Protein AF-G4ZDR7-F1 (afdb_monomer_lite)

Sequence (132 aa):
MYTGIALYSSCLLFWWLFMRGDANRLQVSRWSSVVLPSTNTELYAESATTGSSPADALLETFARGIGASTPELLELHRRHHIPDYKCVGWRQTRDCSPDGPRESAKDMNCGGIVNAGASGFCLLRDETRNVR

Foldseek 3Di:
DVVVVVVVVVVVVVVCVVVVVCVVPPPPVPPPPPPDDDDDPPPPPPPPPDDDDVVVVVLVCVLVPDDPPDPVVVVVCVVVVPFDKDWPWKWWADPQEQPHHTDVVPIGGRSDDDDPPTHHDIDIDGPVVPDD

pLDDT: mean 70.68, std 18.64, range [39.88, 95.25]

Secondary structure (DSSP, 8-state):
-HHHHHHHHHHHHHHHHHHHHHTT----------------TTTTSS---S---HHHHHHHHHHTTS---SHHHHHHHHHTT---EEEEEEEEESTT-TTSPB-GGG-B-TT--PPTT-EEEEEEEESGGG--

Radius of gyration: 24.72 Å; chains: 1; bounding box: 47×56×75 Å

Organism: Phytophthora sojae (strain P6497) (NCBI:txid1094619)

Structure (mmCIF, N/CA/C/O backbone):
data_AF-G4ZDR7-F1
#
_entry.id   AF-G4ZDR7-F1
#
loop_
_atom_site.group_PDB
_atom_site.id
_atom_site.type_symbol
_atom_site.label_atom_id
_atom_site.label_alt_id
_atom_site.label_comp_id
_atom_site.label_asym_id
_atom_site.label_entity_id
_atom_site.label_seq_id
_atom_site.pdbx_PDB_ins_code
_atom_site.Cartn_x
_atom_site.Cartn_y
_atom_site.Cartn_z
_atom_site.occupancy
_atom_site.B_iso_or_equiv
_atom_site.auth_seq_id
_atom_site.auth_comp_id
_atom_site.auth_asym_id
_atom_site.auth_atom_id
_atom_site.pdbx_PDB_model_num
ATOM 1 N N . MET A 1 1 ? 22.392 30.623 -43.951 1.00 71.19 1 MET A N 1
ATOM 2 C CA . MET A 1 1 ? 22.861 29.837 -42.783 1.00 71.19 1 MET A CA 1
ATOM 3 C C . MET A 1 1 ? 22.233 30.319 -41.477 1.00 71.19 1 MET A C 1
ATOM 5 O O . MET A 1 1 ? 21.605 29.511 -40.811 1.00 71.19 1 MET A O 1
ATOM 9 N N . TYR A 1 2 ? 22.291 31.614 -41.141 1.00 81.31 2 TYR A N 1
ATOM 10 C CA . TYR A 1 2 ? 21.710 32.144 -39.890 1.00 81.31 2 TYR A CA 1
ATOM 11 C C . TYR A 1 2 ? 20.186 31.996 -39.751 1.00 81.31 2 TYR A C 1
ATOM 13 O O . TYR A 1 2 ? 19.692 31.770 -38.652 1.00 81.31 2 TYR A O 1
ATOM 21 N N . THR A 1 3 ? 19.443 32.047 -40.858 1.00 84.62 3 THR A N 1
ATOM 22 C CA . THR A 1 3 ? 17.983 31.853 -40.867 1.00 84.62 3 THR A CA 1
ATOM 23 C C . THR A 1 3 ? 17.571 30.442 -40.444 1.00 84.62 3 THR A C 1
ATOM 25 O O . THR A 1 3 ? 16.623 30.286 -39.683 1.00 84.62 3 THR A O 1
ATOM 28 N N . GLY A 1 4 ? 18.317 29.417 -40.868 1.00 89.56 4 GLY A N 1
ATOM 29 C CA . GLY A 1 4 ? 18.072 28.032 -40.453 1.00 89.56 4 GLY A CA 1
ATOM 30 C C . GLY A 1 4 ? 18.352 27.813 -38.967 1.00 89.56 4 GLY A C 1
ATOM 31 O O . GLY A 1 4 ? 17.577 27.154 -38.285 1.00 89.56 4 GLY A O 1
ATOM 32 N N . ILE A 1 5 ? 19.413 28.437 -38.447 1.00 90.31 5 ILE A N 1
ATOM 33 C CA . ILE A 1 5 ? 19.767 28.368 -37.023 1.00 90.31 5 ILE A CA 1
ATOM 34 C C . ILE A 1 5 ? 18.698 29.063 -36.169 1.00 90.31 5 ILE A C 1
ATOM 36 O O . ILE A 1 5 ? 18.290 28.525 -35.145 1.00 90.31 5 ILE A O 1
ATOM 40 N N . ALA A 1 6 ? 18.197 30.225 -36.601 1.00 90.75 6 ALA A N 1
ATOM 41 C CA . ALA A 1 6 ? 17.156 30.956 -35.881 1.00 90.75 6 ALA A CA 1
ATOM 42 C C . ALA A 1 6 ? 15.835 30.171 -35.798 1.00 90.75 6 ALA A C 1
ATOM 44 O O . ALA A 1 6 ? 15.235 30.103 -34.727 1.00 90.75 6 ALA A O 1
ATOM 45 N N . LEU A 1 7 ? 15.416 29.537 -36.900 1.00 91.88 7 LEU A N 1
ATOM 46 C CA . LEU A 1 7 ? 14.212 28.697 -36.940 1.00 91.88 7 LEU A CA 1
ATOM 47 C C . LEU A 1 7 ? 14.361 27.414 -36.115 1.00 91.88 7 LEU A C 1
ATOM 49 O O . LEU A 1 7 ? 13.413 26.971 -35.469 1.00 91.88 7 LEU A O 1
ATOM 53 N N . TYR A 1 8 ? 15.554 26.822 -36.111 1.00 91.19 8 TYR A N 1
ATOM 54 C CA . TYR A 1 8 ? 15.829 25.635 -35.312 1.00 91.19 8 TYR A CA 1
ATOM 55 C C . TYR A 1 8 ? 15.807 25.953 -33.811 1.00 91.19 8 TYR A C 1
ATOM 57 O O . TYR A 1 8 ? 15.130 25.276 -33.039 1.00 91.19 8 TYR A O 1
ATOM 65 N N . SER A 1 9 ? 16.467 27.040 -33.402 1.00 91.94 9 SER A N 1
ATOM 66 C CA . SER A 1 9 ? 16.474 27.495 -32.009 1.00 91.94 9 SER A CA 1
ATOM 67 C C . SER A 1 9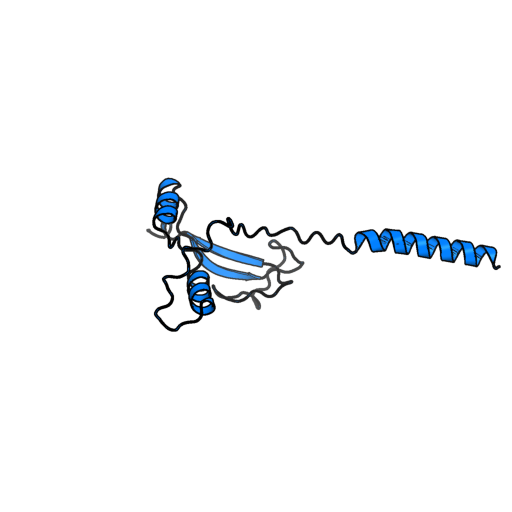 ? 15.083 27.904 -31.517 1.00 91.94 9 SER A C 1
ATOM 69 O O . SER A 1 9 ? 14.737 27.604 -30.375 1.00 91.94 9 SER A O 1
ATOM 71 N N . SER A 1 10 ? 14.254 28.540 -32.355 1.00 92.50 10 SER A N 1
ATOM 72 C CA . SER A 1 10 ? 12.876 28.882 -31.975 1.00 92.50 10 SER A CA 1
ATOM 73 C C . SER A 1 10 ? 11.992 27.642 -31.816 1.00 92.50 10 SER A C 1
ATOM 75 O O . SER A 1 10 ? 11.234 27.567 -30.849 1.00 92.50 10 SER A O 1
ATOM 77 N N . CYS A 1 11 ? 12.139 26.633 -32.683 1.00 93.31 11 CYS A N 1
ATOM 78 C CA . CYS A 1 11 ? 11.449 25.349 -32.532 1.00 93.31 11 CYS A CA 1
ATOM 79 C C . CYS A 1 11 ? 11.857 24.625 -31.244 1.00 93.31 11 CYS A C 1
ATOM 81 O O . CYS A 1 11 ? 10.990 24.117 -30.536 1.00 93.31 11 CYS A O 1
ATOM 83 N N . LEU A 1 12 ? 13.151 24.610 -30.905 1.00 90.50 12 LEU A N 1
ATOM 84 C CA . LEU A 1 12 ? 13.634 23.996 -29.665 1.00 90.50 12 LEU A CA 1
ATOM 85 C C . LEU A 1 12 ? 13.117 24.719 -28.421 1.00 90.50 12 LEU A C 1
ATOM 87 O O . LEU A 1 12 ? 12.714 24.059 -27.468 1.00 90.50 12 LEU A O 1
ATOM 91 N N . LEU A 1 13 ? 13.089 26.055 -28.424 1.00 89.19 13 LEU A N 1
ATOM 92 C CA . LEU A 1 13 ? 12.539 26.832 -27.310 1.00 89.19 13 LEU A CA 1
ATOM 93 C C . LEU A 1 13 ? 11.036 26.602 -27.148 1.00 89.19 13 LEU A C 1
ATOM 95 O O . LEU A 1 13 ? 10.565 26.438 -26.025 1.00 89.19 13 LEU A O 1
ATOM 99 N N . PHE A 1 14 ? 10.287 26.541 -28.250 1.00 88.75 14 PHE A N 1
ATOM 100 C CA . PHE A 1 14 ? 8.855 26.260 -28.209 1.00 88.75 14 PHE A CA 1
ATOM 101 C C . PHE A 1 14 ? 8.569 24.835 -27.719 1.00 88.75 14 PHE A C 1
ATOM 103 O O . PHE A 1 14 ? 7.753 24.648 -26.820 1.00 88.75 14 PHE A O 1
ATOM 110 N N . TRP A 1 15 ? 9.294 23.839 -28.238 1.00 86.62 15 TRP A N 1
ATOM 111 C CA . TRP A 1 15 ? 9.197 22.452 -27.782 1.00 86.62 15 TRP A CA 1
ATOM 112 C C . TRP A 1 15 ? 9.588 22.310 -26.308 1.00 86.62 15 TRP A C 1
ATOM 114 O O . TRP A 1 15 ? 8.889 21.646 -25.552 1.00 86.62 15 TRP A O 1
ATOM 124 N N . TRP A 1 16 ? 10.647 22.991 -25.865 1.00 84.00 16 TRP A N 1
ATOM 125 C CA . TRP A 1 16 ? 11.066 23.005 -24.464 1.00 84.00 16 TRP A CA 1
ATOM 126 C C . TRP A 1 16 ? 10.015 23.637 -23.551 1.00 84.00 16 TRP A C 1
ATOM 128 O O . TRP A 1 16 ? 9.709 23.072 -22.508 1.00 84.00 16 TRP A O 1
ATOM 138 N N . LEU A 1 17 ? 9.438 24.784 -23.923 1.00 83.75 17 LEU A N 1
ATOM 139 C CA . LEU A 1 17 ? 8.390 25.437 -23.131 1.00 83.75 17 LEU A CA 1
ATOM 140 C C . LEU A 1 17 ? 7.112 24.594 -23.066 1.00 83.75 17 LEU A C 1
ATOM 142 O O . LEU A 1 17 ? 6.501 24.507 -22.003 1.00 83.75 17 LEU A O 1
ATOM 146 N N . PHE A 1 18 ? 6.744 23.937 -24.166 1.00 75.38 18 PHE A N 1
ATOM 147 C CA . PHE A 1 18 ? 5.577 23.063 -24.227 1.00 75.38 18 PHE A CA 1
ATOM 148 C C . PHE A 1 18 ? 5.786 21.773 -23.415 1.00 75.38 18 PHE A C 1
ATOM 150 O O . PHE A 1 18 ? 4.992 21.466 -22.532 1.00 75.38 18 PHE A O 1
ATOM 157 N N . MET A 1 19 ? 6.910 21.076 -23.606 1.00 67.81 19 MET A N 1
ATOM 158 C CA . MET A 1 19 ? 7.226 19.832 -22.886 1.00 67.81 19 MET A CA 1
ATOM 159 C C . MET A 1 19 ? 7.532 20.062 -21.398 1.00 67.81 19 MET A C 1
ATOM 161 O O . MET A 1 19 ? 7.237 19.212 -20.560 1.00 67.81 19 MET A O 1
ATOM 165 N N . ARG A 1 20 ? 8.090 21.221 -21.024 1.00 59.59 20 ARG A N 1
ATOM 166 C CA . ARG A 1 20 ? 8.320 21.588 -19.614 1.00 59.59 20 ARG A CA 1
ATOM 167 C C . ARG A 1 20 ? 7.024 21.959 -18.884 1.00 59.59 20 ARG A C 1
ATOM 169 O O . ARG A 1 20 ? 7.003 21.892 -17.657 1.00 59.59 20 ARG A O 1
ATOM 176 N N . GLY A 1 21 ? 5.952 22.282 -19.614 1.00 56.41 21 GLY A N 1
ATOM 177 C CA . GLY A 1 21 ? 4.601 22.420 -19.062 1.00 56.41 21 GLY A CA 1
ATOM 178 C C . GLY A 1 21 ? 4.024 21.099 -18.538 1.00 56.41 21 GLY A C 1
ATOM 179 O O . GLY A 1 21 ? 3.294 21.107 -17.548 1.00 56.41 21 GLY A O 1
ATOM 180 N N . ASP A 1 22 ? 4.421 19.964 -19.124 1.00 55.47 22 ASP A N 1
ATOM 181 C CA . ASP A 1 22 ? 3.922 18.633 -18.750 1.00 55.47 22 ASP A CA 1
ATOM 182 C C . ASP A 1 22 ? 4.767 17.920 -17.679 1.00 55.47 22 ASP A C 1
ATOM 184 O O . ASP A 1 22 ? 4.271 17.020 -17.000 1.00 55.47 22 ASP A O 1
ATOM 188 N N . ALA A 1 23 ? 6.012 18.345 -17.435 1.00 53.22 23 ALA A N 1
ATOM 189 C CA . ALA A 1 23 ? 6.879 17.726 -16.421 1.00 53.22 23 ALA A CA 1
ATOM 190 C C . ALA A 1 23 ? 6.381 17.922 -14.971 1.00 53.22 23 ALA A C 1
ATOM 192 O O . ALA A 1 23 ? 6.682 17.111 -14.098 1.00 53.22 23 ALA A O 1
ATOM 193 N N . ASN A 1 24 ? 5.572 18.957 -14.715 1.00 54.19 24 ASN A N 1
ATOM 194 C CA . ASN A 1 24 ? 4.908 19.171 -13.421 1.00 54.19 24 ASN A CA 1
ATOM 195 C C . ASN A 1 24 ? 3.513 18.528 -13.346 1.00 54.19 24 ASN A C 1
ATOM 197 O O . ASN A 1 24 ? 2.830 18.654 -12.330 1.00 54.19 24 ASN A O 1
ATOM 201 N N . ARG A 1 25 ? 3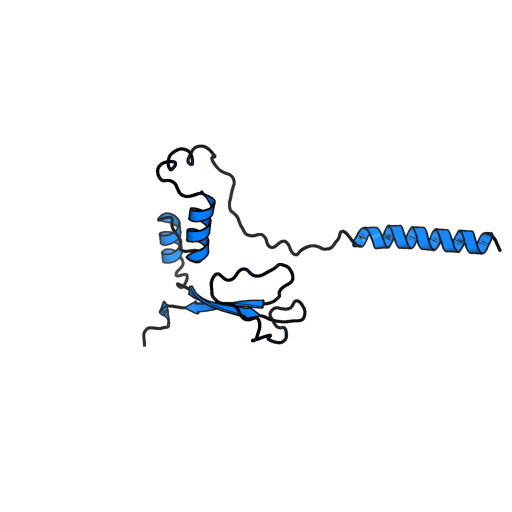.085 17.816 -14.398 1.00 49.44 25 ARG A N 1
ATOM 202 C CA . ARG A 1 25 ? 1.827 17.062 -14.444 1.00 49.44 25 ARG A CA 1
ATOM 203 C C . ARG A 1 25 ? 2.049 15.568 -14.212 1.00 49.44 25 ARG A C 1
ATOM 205 O O . ARG A 1 25 ? 1.267 14.740 -14.671 1.00 49.44 25 ARG A O 1
ATOM 212 N N . LEU A 1 26 ? 3.047 15.215 -13.402 1.00 48.28 26 LEU A N 1
ATOM 213 C CA . LEU A 1 26 ? 2.888 14.047 -12.546 1.00 48.28 26 LEU A CA 1
ATOM 214 C C . LEU A 1 26 ? 1.764 14.391 -11.568 1.00 48.28 26 LEU A C 1
ATOM 216 O O . LEU A 1 26 ? 1.989 14.896 -10.470 1.00 48.28 26 LEU A O 1
ATOM 220 N N . GLN A 1 27 ? 0.525 14.136 -11.990 1.00 50.00 27 GLN A N 1
ATOM 221 C CA . GLN A 1 27 ? -0.511 13.799 -11.038 1.00 50.00 27 GLN A CA 1
ATOM 222 C C . GLN A 1 27 ? -0.001 12.553 -10.329 1.00 50.00 27 GLN A C 1
ATOM 224 O O . GLN A 1 27 ? -0.231 11.431 -10.772 1.00 50.00 27 GLN A O 1
ATOM 229 N N . VAL A 1 28 ? 0.733 12.760 -9.233 1.00 45.81 28 VAL A N 1
ATOM 230 C CA . VAL A 1 28 ? 0.707 11.824 -8.122 1.00 45.81 28 VAL A CA 1
ATOM 231 C C . VAL A 1 28 ? -0.777 11.617 -7.912 1.00 45.81 28 VAL A C 1
ATOM 233 O O . VAL A 1 28 ? -1.470 12.549 -7.496 1.00 45.81 28 VAL A O 1
ATOM 236 N N . SER A 1 29 ? -1.279 10.464 -8.359 1.00 45.91 29 SER A N 1
ATOM 237 C CA . SER A 1 29 ? -2.627 10.011 -8.070 1.00 45.91 29 SER A CA 1
ATOM 238 C C . SER A 1 29 ? -2.805 10.315 -6.601 1.00 45.91 29 SER A C 1
ATOM 240 O O . SER A 1 29 ? -2.053 9.794 -5.776 1.00 45.91 29 SER A O 1
ATOM 242 N N . ARG A 1 30 ? -3.656 11.300 -6.315 1.00 41.91 30 ARG A N 1
ATOM 243 C CA . ARG A 1 30 ? -3.893 11.807 -4.979 1.00 41.91 30 ARG A CA 1
ATOM 244 C C . ARG A 1 30 ? -4.414 10.613 -4.204 1.00 41.91 30 ARG A C 1
ATOM 246 O O . ARG A 1 30 ? -5.605 10.331 -4.239 1.00 41.91 30 ARG A O 1
ATOM 253 N N . TRP A 1 31 ? -3.514 9.887 -3.552 1.00 43.41 31 TRP A N 1
ATOM 254 C CA . TRP A 1 31 ? -3.851 9.011 -2.455 1.00 43.41 31 TRP A CA 1
ATOM 255 C C . TRP A 1 31 ? -4.336 9.978 -1.388 1.00 43.41 31 TRP A C 1
ATOM 257 O O . TRP A 1 31 ? -3.570 10.482 -0.574 1.00 43.41 31 TRP A O 1
ATOM 267 N N . SER A 1 32 ? -5.606 10.365 -1.485 1.00 42.09 32 SER A N 1
ATOM 268 C CA . SER A 1 32 ? -6.320 10.948 -0.375 1.00 42.09 32 SER A CA 1
ATOM 269 C C . SER A 1 32 ? -6.398 9.835 0.653 1.00 42.09 32 SER A C 1
ATOM 271 O O . SER A 1 32 ? -7.350 9.060 0.676 1.00 42.09 32 SER A O 1
ATOM 273 N N . SER A 1 33 ? -5.365 9.735 1.488 1.00 44.88 33 SER A N 1
ATOM 274 C CA . SER A 1 33 ? -5.589 9.360 2.868 1.00 44.88 33 SER A CA 1
ATOM 275 C C . SER A 1 33 ? -6.655 10.335 3.354 1.00 44.88 33 SER A C 1
ATOM 277 O O . SER A 1 33 ? -6.426 11.537 3.482 1.00 44.88 33 SER A O 1
ATOM 279 N N . VAL A 1 34 ? -7.883 9.839 3.476 1.00 42.81 34 VAL A N 1
ATOM 280 C CA . VAL A 1 34 ? -8.961 10.547 4.152 1.00 42.81 34 VAL A CA 1
ATOM 281 C C . VAL A 1 34 ? -8.521 10.649 5.609 1.00 42.81 34 VAL A C 1
ATOM 283 O O . VAL A 1 34 ? -8.820 9.796 6.434 1.00 42.81 34 VAL A O 1
ATOM 286 N N . VAL A 1 35 ? -7.723 11.669 5.908 1.00 51.41 35 VAL A N 1
ATOM 287 C CA . VAL A 1 35 ? -7.616 12.217 7.251 1.00 51.41 35 VAL A CA 1
ATOM 288 C C . VAL A 1 35 ? -8.777 13.203 7.341 1.00 51.41 35 VAL A C 1
ATOM 290 O O . VAL A 1 35 ? -8.734 14.301 6.788 1.00 51.41 35 VAL A O 1
ATOM 293 N N . LEU A 1 36 ? -9.879 12.721 7.909 1.00 46.31 36 LEU A N 1
ATOM 294 C CA . LEU A 1 36 ? -11.074 13.499 8.249 1.00 46.31 36 LEU A CA 1
ATOM 295 C C . LEU A 1 36 ? -10.757 14.500 9.389 1.00 46.31 36 LEU A C 1
ATOM 297 O O . LEU A 1 36 ? -9.674 14.450 9.970 1.00 46.31 36 LEU A O 1
ATOM 301 N N . PRO A 1 37 ? -11.638 15.483 9.634 1.00 41.41 37 PRO A N 1
ATOM 302 C CA . PRO A 1 37 ? -11.400 16.891 9.373 1.00 41.41 37 PRO A CA 1
ATOM 303 C C . PRO A 1 37 ? -10.827 17.652 10.573 1.00 41.41 37 PRO A C 1
ATOM 305 O O . PRO A 1 37 ? -10.988 17.290 11.733 1.00 41.41 37 PRO A O 1
ATOM 308 N N . SER A 1 38 ? -10.227 18.793 10.246 1.00 49.84 38 SER A N 1
ATOM 309 C CA . SER A 1 38 ? -9.982 19.926 11.135 1.00 49.84 38 SER A CA 1
ATOM 310 C C . SER A 1 38 ? -11.260 20.333 11.887 1.00 49.84 38 SER A C 1
ATOM 312 O O . SER A 1 38 ? -12.013 21.172 11.395 1.00 49.84 38 SER A O 1
ATOM 314 N N . THR A 1 39 ? -11.485 19.808 13.088 1.00 47.28 39 THR A N 1
ATOM 315 C CA . THR A 1 39 ? -12.373 20.443 14.070 1.00 47.28 39 THR A CA 1
ATOM 316 C C . THR A 1 39 ? -11.839 20.241 15.484 1.00 47.28 39 THR A C 1
ATOM 318 O O . THR A 1 39 ? -11.873 19.140 16.023 1.00 47.28 39 THR A O 1
ATOM 321 N N . ASN A 1 40 ? -11.429 21.373 16.063 1.00 43.53 40 ASN A N 1
ATOM 322 C CA . ASN A 1 40 ? -11.342 21.695 17.488 1.00 43.53 40 ASN A CA 1
ATOM 323 C C . ASN A 1 40 ? -10.055 21.270 18.212 1.00 43.53 40 ASN A C 1
ATOM 325 O O . ASN A 1 40 ? -9.994 20.307 18.969 1.00 43.53 40 ASN A O 1
ATOM 329 N N . THR A 1 41 ? -9.047 22.126 18.039 1.00 45.75 41 THR A N 1
ATOM 330 C CA . THR A 1 41 ? -7.740 22.196 18.715 1.00 45.75 41 THR A CA 1
ATOM 331 C C . THR A 1 41 ? -7.804 22.305 20.250 1.00 45.75 41 THR A C 1
ATOM 333 O O . THR A 1 41 ? -6.764 22.361 20.895 1.00 45.75 41 THR A O 1
ATOM 336 N N . GLU A 1 42 ? -8.988 22.333 20.859 1.00 45.03 42 GLU A N 1
ATOM 337 C CA . GLU A 1 42 ? -9.151 22.579 22.299 1.00 45.03 42 GLU A CA 1
ATOM 338 C C . GLU A 1 42 ? -9.318 21.297 23.129 1.00 45.03 42 GLU A C 1
ATOM 340 O O . GLU A 1 42 ? -9.166 21.345 24.344 1.00 45.03 42 GLU A O 1
ATOM 345 N N . LEU A 1 43 ? -9.539 20.130 22.504 1.00 42.16 43 LEU A N 1
ATOM 346 C CA . LEU A 1 43 ? -9.730 18.866 23.238 1.00 42.16 43 LEU A CA 1
ATOM 347 C C . LEU A 1 43 ? -8.445 18.040 23.460 1.00 42.16 43 LEU A C 1
ATOM 349 O O . LEU A 1 43 ? -8.496 16.986 24.087 1.00 42.16 43 LEU A O 1
ATOM 353 N N . TYR A 1 44 ? -7.291 18.497 22.962 1.00 41.97 44 TYR A N 1
ATOM 354 C CA . TYR A 1 44 ? -6.012 17.767 23.040 1.00 41.97 44 TYR A CA 1
ATOM 355 C C . TYR A 1 44 ? -5.098 18.209 24.194 1.00 41.97 44 TYR A C 1
ATOM 357 O O . TYR A 1 44 ? -3.976 17.720 24.308 1.00 41.97 44 TYR A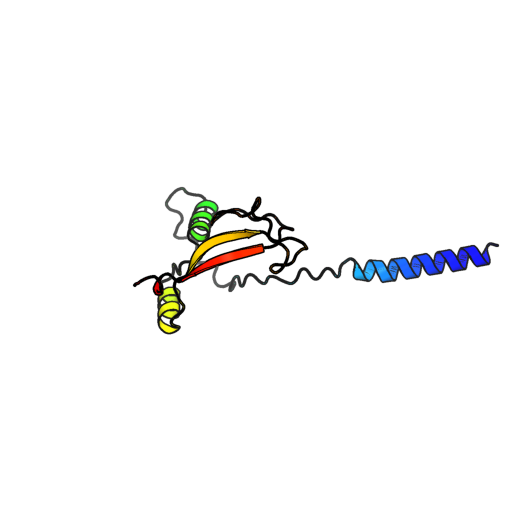 O 1
ATOM 365 N N . ALA A 1 45 ? -5.549 19.124 25.055 1.00 39.88 45 ALA A N 1
ATOM 366 C CA . ALA A 1 45 ? -4.723 19.637 26.148 1.00 39.88 45 ALA A CA 1
ATOM 367 C C . ALA A 1 45 ? -4.693 18.732 27.397 1.00 39.88 45 ALA A C 1
ATOM 369 O O . ALA A 1 45 ? -3.842 18.941 28.258 1.00 39.88 45 ALA A O 1
ATOM 370 N N . GLU A 1 46 ? -5.566 17.720 27.510 1.00 42.72 46 GLU A N 1
ATOM 371 C CA . GLU A 1 46 ? -5.766 17.013 28.789 1.00 42.72 46 GLU A CA 1
ATOM 372 C C . GLU A 1 46 ? -5.194 15.587 28.866 1.00 42.72 46 GLU A C 1
ATOM 374 O O . GLU A 1 46 ? -5.278 14.942 29.905 1.00 42.72 46 GLU A O 1
ATOM 379 N N . SER A 1 47 ? -4.519 15.098 27.822 1.00 45.19 47 SER A N 1
ATOM 380 C CA . SER A 1 47 ? -3.803 13.810 27.875 1.00 45.19 47 SER A CA 1
ATOM 381 C C . SER A 1 47 ? -2.281 13.975 27.946 1.00 45.19 47 SER A C 1
ATOM 383 O O . SER A 1 47 ? -1.535 13.158 27.408 1.00 45.19 47 SER A O 1
ATOM 385 N N . ALA A 1 48 ? -1.803 15.040 28.592 1.00 45.44 48 ALA A N 1
ATOM 386 C CA . ALA A 1 48 ? -0.383 15.289 28.840 1.00 45.44 48 ALA A CA 1
ATOM 387 C C . ALA A 1 48 ? 0.043 14.807 30.239 1.00 45.44 48 ALA A C 1
ATOM 389 O O . ALA A 1 48 ? 0.645 15.554 31.004 1.00 45.44 48 ALA A O 1
ATOM 390 N N . THR A 1 49 ? -0.253 13.556 30.592 1.00 44.59 49 THR A N 1
ATOM 391 C CA . THR A 1 49 ? 0.293 12.924 31.806 1.00 44.59 49 THR A CA 1
ATOM 392 C C . THR A 1 49 ? 0.572 11.442 31.589 1.00 44.59 49 THR A C 1
ATOM 394 O O . THR A 1 49 ? -0.086 10.571 32.143 1.00 44.59 49 THR A O 1
ATOM 397 N N . THR A 1 50 ? 1.583 11.144 30.774 1.00 42.34 50 THR A N 1
ATOM 398 C CA . THR A 1 50 ? 2.576 10.071 30.998 1.00 42.34 50 THR A CA 1
ATOM 399 C C . THR A 1 50 ? 3.584 10.096 29.846 1.00 42.34 50 THR A C 1
ATOM 401 O O . THR A 1 50 ? 3.210 10.172 28.680 1.00 42.34 50 THR A O 1
ATOM 404 N N . GLY A 1 51 ? 4.878 10.118 30.172 1.00 48.03 51 GLY A N 1
ATOM 405 C CA . GLY A 1 51 ? 5.971 10.357 29.226 1.00 48.03 51 GLY A CA 1
ATOM 406 C C . GLY A 1 51 ? 6.148 9.265 28.169 1.00 48.03 51 GLY A C 1
ATOM 407 O O . GLY A 1 51 ? 6.965 8.368 28.338 1.00 48.03 51 GLY A O 1
ATOM 408 N N . SER A 1 52 ? 5.441 9.401 27.053 1.00 50.88 52 SER A N 1
ATOM 409 C CA . SER A 1 52 ? 5.788 8.804 25.762 1.00 50.88 52 SER A CA 1
ATOM 410 C C . SER A 1 52 ? 5.452 9.821 24.674 1.00 50.88 52 SER A C 1
ATOM 412 O O . SER A 1 52 ? 4.508 10.601 24.816 1.00 50.88 52 SER A O 1
ATOM 414 N N . SER A 1 53 ? 6.285 9.910 23.641 1.00 62.38 53 SER A N 1
ATOM 415 C CA . SER A 1 53 ? 6.122 10.913 22.592 1.00 62.38 53 SER A CA 1
ATOM 416 C C . SER A 1 53 ? 4.767 10.710 21.896 1.00 62.38 53 SER A C 1
ATOM 418 O O . SER A 1 53 ? 4.363 9.565 21.698 1.00 62.38 53 SER A O 1
ATOM 420 N N . PRO A 1 54 ? 4.062 11.763 21.442 1.00 57.34 54 PRO A N 1
ATOM 421 C CA . PRO A 1 54 ? 2.870 11.599 20.602 1.00 57.34 54 PRO A CA 1
ATOM 422 C C . PRO A 1 54 ? 3.141 10.733 19.355 1.00 57.34 54 PRO A C 1
ATOM 424 O O . PRO A 1 54 ? 2.232 10.088 18.837 1.00 57.34 54 PRO A O 1
ATOM 427 N N . ALA A 1 55 ? 4.399 10.656 18.910 1.00 55.22 55 ALA A N 1
ATOM 428 C CA . ALA A 1 55 ? 4.837 9.737 17.866 1.00 55.22 55 ALA A CA 1
ATOM 429 C C . ALA A 1 55 ? 4.731 8.255 18.270 1.00 55.22 55 ALA A C 1
ATOM 431 O O . ALA A 1 55 ? 4.381 7.440 17.423 1.00 55.22 55 ALA A O 1
ATOM 432 N N . ASP A 1 56 ? 4.970 7.909 19.537 1.00 55.16 56 ASP A N 1
ATOM 433 C CA . ASP A 1 56 ? 4.897 6.535 20.052 1.00 55.16 56 ASP A CA 1
ATOM 434 C C . ASP A 1 56 ? 3.441 6.070 20.158 1.00 55.16 56 ASP A C 1
ATOM 436 O O . ASP A 1 56 ? 3.114 4.947 19.784 1.00 55.16 56 ASP A O 1
ATOM 440 N N . ALA A 1 57 ? 2.542 6.967 20.576 1.00 58.91 57 ALA A N 1
ATOM 441 C CA . ALA A 1 57 ? 1.104 6.706 20.606 1.00 58.91 57 ALA A CA 1
ATOM 442 C C . ALA A 1 57 ? 0.529 6.524 19.192 1.00 58.91 57 ALA A C 1
ATOM 444 O O . ALA A 1 57 ? -0.262 5.611 18.940 1.00 58.91 57 ALA A O 1
ATOM 445 N N . LEU A 1 58 ? 0.958 7.357 18.240 1.00 58.00 58 LEU A N 1
ATOM 446 C CA . LEU A 1 58 ? 0.598 7.187 16.834 1.00 58.00 58 LEU A CA 1
ATOM 447 C C . LEU A 1 58 ? 1.187 5.891 16.267 1.00 58.00 58 LEU A C 1
ATOM 449 O O . LEU A 1 58 ? 0.464 5.154 15.604 1.00 58.00 58 LEU A O 1
ATOM 453 N N . LEU A 1 59 ? 2.447 5.566 16.566 1.00 54.41 59 LEU A N 1
ATOM 454 C CA . LEU A 1 59 ? 3.094 4.316 16.156 1.00 54.41 59 LEU A CA 1
ATOM 455 C C . LEU A 1 59 ? 2.384 3.084 16.714 1.00 54.41 59 LEU A C 1
ATOM 457 O O . LEU A 1 59 ? 2.162 2.150 15.957 1.00 54.41 59 LEU A O 1
ATOM 461 N N . GLU A 1 60 ? 1.964 3.084 17.979 1.00 54.59 60 GLU A N 1
ATOM 462 C CA . GLU A 1 60 ? 1.124 2.027 18.559 1.00 54.59 60 GLU A CA 1
ATOM 463 C C . GLU A 1 60 ? -0.221 1.908 17.825 1.00 54.59 60 GLU A C 1
ATOM 465 O O . GLU A 1 60 ? -0.679 0.806 17.516 1.00 54.59 60 GLU A O 1
ATOM 470 N N . THR A 1 61 ? -0.840 3.044 17.497 1.00 56.16 61 THR A N 1
ATOM 471 C CA . THR A 1 61 ? -2.130 3.099 16.790 1.00 56.16 61 THR A CA 1
ATOM 472 C C . THR A 1 61 ? -2.010 2.576 15.353 1.00 56.16 61 THR A C 1
ATOM 474 O O . THR A 1 61 ? -2.872 1.831 14.883 1.00 56.16 61 THR A O 1
ATOM 477 N N . PHE A 1 62 ? -0.913 2.902 14.665 1.00 56.69 62 PHE A N 1
ATOM 478 C CA . PHE A 1 62 ? -0.591 2.386 13.334 1.00 56.69 62 PHE A CA 1
ATOM 479 C C . PHE A 1 62 ? -0.155 0.914 13.373 1.00 56.69 62 PHE A C 1
ATOM 481 O O . PHE A 1 62 ? -0.591 0.133 12.529 1.00 56.69 62 PHE A O 1
ATOM 488 N N . ALA A 1 63 ? 0.639 0.506 14.366 1.00 49.59 63 ALA A N 1
ATOM 489 C CA . ALA A 1 63 ? 1.095 -0.872 14.553 1.00 49.59 63 ALA A CA 1
ATOM 490 C C . ALA A 1 63 ? -0.061 -1.830 14.872 1.00 49.59 63 ALA A C 1
ATOM 492 O O . ALA A 1 63 ? -0.003 -3.007 14.518 1.00 49.59 63 ALA A O 1
ATOM 493 N N . ARG A 1 64 ? -1.142 -1.324 15.479 1.00 56.12 64 ARG A N 1
ATOM 494 C CA . ARG A 1 64 ? -2.384 -2.077 15.701 1.00 56.12 64 ARG A CA 1
ATOM 495 C C . ARG A 1 64 ? -3.344 -2.084 14.510 1.00 56.12 64 ARG A C 1
ATOM 497 O O . ARG A 1 64 ? -4.389 -2.713 14.613 1.00 56.12 64 ARG A O 1
ATOM 504 N N . GLY A 1 65 ? -2.988 -1.453 13.387 1.00 53.28 65 GLY A N 1
ATOM 505 C CA . GLY A 1 65 ? -3.700 -1.599 12.118 1.00 53.28 65 GLY A CA 1
ATOM 506 C C . GLY A 1 65 ? -5.177 -1.212 12.198 1.00 53.28 65 GLY A C 1
ATOM 507 O O . GLY A 1 65 ? -6.032 -2.073 12.073 1.00 53.28 65 GLY A O 1
ATOM 508 N N . ILE A 1 66 ? -5.464 0.078 12.402 1.00 57.66 66 ILE A N 1
ATOM 509 C CA . ILE A 1 66 ? -6.807 0.690 12.299 1.00 57.66 66 ILE A CA 1
ATOM 510 C C . ILE A 1 66 ? -7.906 -0.146 12.986 1.00 57.66 66 ILE A C 1
ATOM 512 O O . ILE A 1 66 ? -8.917 -0.515 12.392 1.00 57.66 66 ILE A O 1
ATOM 516 N N . GLY A 1 67 ? -7.717 -0.429 14.273 1.00 52.78 67 GLY A N 1
ATOM 517 C CA . GLY A 1 67 ? -8.834 -0.750 15.154 1.00 52.78 67 GLY A CA 1
ATOM 518 C C . GLY A 1 67 ? -9.559 0.542 15.517 1.00 52.78 67 GLY A C 1
ATOM 519 O O . GLY A 1 67 ? -8.925 1.512 15.930 1.00 52.78 67 GLY A O 1
ATOM 520 N N . ALA A 1 68 ? -10.877 0.561 15.351 1.00 51.75 68 ALA A N 1
ATOM 521 C CA . ALA A 1 68 ? -11.764 1.609 15.838 1.00 51.75 68 ALA A CA 1
ATOM 522 C C . ALA A 1 68 ? -11.534 1.850 17.344 1.00 51.75 68 ALA A C 1
ATOM 524 O O . ALA A 1 68 ? -12.081 1.128 18.172 1.00 51.75 68 ALA A O 1
ATOM 525 N N . SER A 1 69 ? -10.693 2.815 17.722 1.00 58.03 69 SER A N 1
ATOM 526 C CA . SER A 1 69 ? -10.396 3.065 19.141 1.00 58.03 69 SER A CA 1
ATOM 527 C C . SER A 1 69 ? -11.472 3.902 19.826 1.00 58.03 69 SER A C 1
ATOM 529 O O . SER A 1 69 ? -11.551 3.911 21.053 1.00 58.03 69 SER A O 1
ATOM 531 N N . THR A 1 70 ? -12.320 4.587 19.053 1.00 63.91 70 THR A N 1
ATOM 532 C CA . THR A 1 70 ? -13.450 5.334 19.597 1.00 63.91 70 THR A CA 1
ATOM 533 C C . THR A 1 70 ? -14.704 4.454 19.654 1.00 63.91 70 THR A C 1
ATOM 535 O O . THR A 1 70 ? -14.984 3.705 18.711 1.00 63.91 70 THR A O 1
ATOM 538 N N . PRO A 1 71 ? -15.495 4.547 20.738 1.00 68.88 71 PRO A N 1
ATOM 539 C CA . PRO A 1 71 ? -16.722 3.764 20.893 1.00 68.88 71 PRO A CA 1
ATOM 540 C C . PRO A 1 71 ? -17.723 4.010 19.752 1.00 68.88 71 PRO A C 1
ATOM 542 O O . PRO A 1 71 ? -18.383 3.077 19.303 1.00 68.88 71 PRO A O 1
ATOM 545 N N . GLU A 1 72 ? -17.765 5.229 19.210 1.00 69.75 72 GLU A N 1
ATOM 546 C CA . GLU A 1 72 ? -18.616 5.595 18.072 1.00 69.75 72 GLU A CA 1
ATOM 547 C C . GLU A 1 72 ? -18.247 4.835 16.785 1.00 69.75 72 GLU A C 1
ATOM 549 O O . GLU A 1 72 ? -19.118 4.331 16.073 1.00 69.75 72 GLU A O 1
ATOM 554 N N . LEU A 1 73 ? -16.950 4.690 16.495 1.00 67.69 73 LEU A N 1
ATOM 555 C CA . LEU A 1 73 ? -16.495 4.013 15.280 1.00 67.69 73 LEU A CA 1
ATOM 556 C C . LEU A 1 73 ? -16.677 2.488 15.388 1.00 67.69 73 LEU A C 1
ATOM 558 O O . LEU A 1 73 ? -16.952 1.826 14.385 1.00 67.69 73 LEU A O 1
ATOM 562 N N . LEU A 1 74 ? -16.605 1.941 16.607 1.00 70.56 74 LEU A N 1
ATOM 563 C CA . LEU A 1 74 ? -16.899 0.533 16.887 1.00 70.56 74 LEU A CA 1
ATOM 564 C C . LEU A 1 74 ? -18.392 0.213 16.687 1.00 70.56 74 LEU A C 1
ATOM 566 O O . LEU A 1 74 ? -18.747 -0.826 16.126 1.00 70.56 74 LEU A O 1
ATOM 570 N N . GLU A 1 75 ? -19.284 1.114 17.106 1.00 76.50 75 GLU A N 1
ATOM 571 C CA . GLU A 1 75 ? -20.725 0.981 16.867 1.00 76.50 75 GLU A CA 1
ATOM 572 C C . GLU A 1 75 ? -21.078 1.075 15.382 1.00 76.50 75 GLU A C 1
ATOM 574 O O . GLU A 1 75 ? -21.910 0.303 14.895 1.00 76.50 75 GLU A O 1
ATOM 579 N N . LEU A 1 76 ? -20.424 1.976 14.645 1.00 75.38 76 LEU A N 1
ATOM 580 C CA . LEU A 1 76 ? -20.598 2.094 13.200 1.00 75.38 76 LEU A CA 1
ATOM 581 C C . LEU A 1 76 ? -20.141 0.818 12.479 1.00 75.38 76 LEU A C 1
ATOM 583 O O . LEU A 1 76 ? -20.869 0.293 11.636 1.00 75.38 76 LEU A O 1
ATOM 587 N N . HIS A 1 77 ? -18.979 0.279 12.851 1.00 72.81 77 HIS A N 1
ATOM 588 C CA . HIS A 1 77 ? -18.463 -0.980 12.315 1.00 72.81 77 HIS A CA 1
ATOM 589 C C . HIS A 1 77 ? -19.457 -2.135 12.525 1.00 72.81 77 HIS A C 1
ATOM 591 O O . HIS A 1 77 ? -19.799 -2.843 11.574 1.00 72.81 77 HIS A O 1
ATOM 597 N N . ARG A 1 78 ? -20.016 -2.251 13.740 1.00 73.44 78 ARG A N 1
ATOM 598 C CA . ARG A 1 78 ? -21.048 -3.245 14.071 1.00 73.44 78 ARG A CA 1
ATOM 599 C C . ARG A 1 78 ? -22.331 -3.040 13.262 1.00 73.44 78 ARG A C 1
ATOM 601 O O . ARG A 1 78 ? -22.891 -4.007 12.758 1.00 73.44 78 ARG A O 1
ATOM 608 N N . ARG A 1 79 ? -22.796 -1.796 13.106 1.00 79.62 79 ARG A N 1
ATOM 609 C CA . ARG A 1 79 ? -24.005 -1.472 12.325 1.00 79.62 79 ARG A CA 1
ATOM 610 C C . ARG A 1 79 ? -23.853 -1.870 10.856 1.00 79.62 79 ARG A C 1
ATOM 612 O O . ARG A 1 79 ? -24.783 -2.415 10.265 1.00 79.62 79 ARG A O 1
ATOM 619 N N . HIS A 1 80 ? -22.689 -1.600 10.271 1.00 80.62 80 HIS A N 1
ATOM 620 C CA . HIS A 1 80 ? -22.419 -1.853 8.857 1.00 80.62 80 HIS A CA 1
ATOM 621 C C . HIS A 1 80 ? -21.893 -3.261 8.559 1.00 80.62 80 HIS A C 1
ATOM 623 O O . HIS A 1 80 ? -21.637 -3.552 7.393 1.00 80.62 80 HIS A O 1
ATOM 629 N N . HIS A 1 81 ? -21.783 -4.134 9.570 1.00 76.44 81 HIS A N 1
ATOM 630 C CA . HIS A 1 81 ? -21.302 -5.513 9.420 1.00 76.44 81 HIS A CA 1
ATOM 631 C C . HIS A 1 81 ? -19.987 -5.589 8.632 1.00 76.44 81 HIS A C 1
ATOM 633 O O . HIS A 1 81 ? -19.794 -6.465 7.786 1.00 76.44 81 HIS A O 1
ATOM 639 N N . ILE A 1 82 ? -19.098 -4.623 8.867 1.00 74.00 82 ILE A N 1
ATOM 640 C CA . ILE A 1 82 ? -17.779 -4.625 8.244 1.00 74.00 82 ILE A CA 1
ATOM 641 C C . ILE A 1 82 ? -17.010 -5.799 8.869 1.00 74.00 82 ILE A C 1
ATOM 643 O O . ILE A 1 82 ? -17.049 -5.943 10.084 1.00 74.00 82 ILE A O 1
ATOM 647 N N . PRO A 1 83 ? -16.363 -6.676 8.088 1.00 72.56 83 PRO A N 1
ATOM 648 C CA . PRO A 1 83 ? -15.606 -7.778 8.667 1.00 72.56 83 PRO A CA 1
ATOM 649 C C . PRO A 1 83 ? -14.344 -7.290 9.378 1.00 72.56 83 PRO A C 1
ATOM 651 O O . PRO A 1 83 ? -13.682 -6.352 8.920 1.00 72.56 83 PRO A O 1
ATOM 654 N N . ASP A 1 84 ? -13.979 -7.982 10.454 1.00 77.12 84 ASP A N 1
ATOM 655 C CA . ASP A 1 84 ? -12.686 -7.808 11.104 1.00 77.12 84 ASP A CA 1
ATOM 656 C C . ASP A 1 84 ? -11.593 -8.429 10.229 1.00 77.12 84 ASP A C 1
ATOM 658 O O . ASP A 1 84 ? -11.491 -9.652 10.077 1.00 77.12 84 ASP A O 1
ATOM 662 N N . TYR A 1 85 ? -10.767 -7.571 9.634 1.00 81.44 85 TYR A N 1
ATOM 663 C CA . TYR A 1 85 ? -9.650 -7.987 8.799 1.00 81.44 85 TYR A CA 1
ATOM 664 C C . TYR A 1 85 ? -8.335 -7.926 9.571 1.00 81.44 85 TYR A C 1
ATOM 666 O O . TYR A 1 85 ? -7.930 -6.875 10.062 1.00 81.44 85 TYR A O 1
ATOM 674 N N . LYS A 1 86 ? -7.603 -9.037 9.596 1.00 82.69 86 LYS A N 1
ATOM 675 C CA . LYS A 1 86 ? -6.233 -9.108 10.093 1.00 82.69 86 LYS A CA 1
ATOM 676 C C . LYS A 1 86 ? -5.240 -9.085 8.945 1.00 82.69 86 LYS A C 1
ATOM 678 O O . LYS A 1 86 ? -5.399 -9.774 7.939 1.00 82.69 86 LYS A O 1
ATOM 683 N N . CYS A 1 87 ? -4.165 -8.329 9.115 1.00 86.69 87 CYS A N 1
ATOM 684 C CA . CYS A 1 87 ? -3.061 -8.357 8.170 1.00 86.69 87 CYS A CA 1
ATOM 685 C C . CYS A 1 87 ? -2.354 -9.724 8.166 1.00 86.69 87 CYS A C 1
ATOM 687 O O . CYS A 1 87 ? -2.048 -10.296 9.212 1.00 86.69 87 CYS A O 1
ATOM 689 N N . VAL A 1 88 ? -2.078 -10.228 6.964 1.00 90.69 88 VAL A N 1
ATOM 690 C CA . VAL A 1 88 ? -1.262 -11.423 6.713 1.00 90.69 88 VAL A CA 1
ATOM 691 C C . VAL A 1 88 ? 0.164 -11.025 6.325 1.00 90.69 88 VAL A C 1
ATOM 693 O O . VAL A 1 88 ? 1.117 -11.649 6.783 1.00 90.69 88 VAL A O 1
ATOM 696 N N . GLY A 1 89 ? 0.316 -9.985 5.499 1.00 91.12 89 GLY A N 1
ATOM 697 C CA . GLY A 1 89 ? 1.615 -9.446 5.093 1.00 91.12 89 GLY A CA 1
ATOM 698 C C . GLY A 1 89 ? 1.531 -8.551 3.858 1.00 91.12 89 GLY A C 1
ATOM 699 O O . GLY A 1 89 ? 0.487 -8.455 3.215 1.00 91.12 89 GLY A O 1
ATOM 700 N N . TRP A 1 90 ? 2.638 -7.906 3.512 1.00 92.69 90 TRP A N 1
ATOM 701 C CA . TRP A 1 90 ? 2.797 -7.148 2.274 1.00 92.69 90 TRP A CA 1
ATOM 702 C C . TRP A 1 90 ? 3.293 -8.053 1.153 1.00 92.69 90 TRP A C 1
ATOM 704 O O . TRP A 1 90 ? 4.293 -8.757 1.312 1.00 92.69 90 TRP A O 1
ATOM 714 N N . ARG A 1 91 ? 2.623 -7.990 0.004 1.00 94.38 91 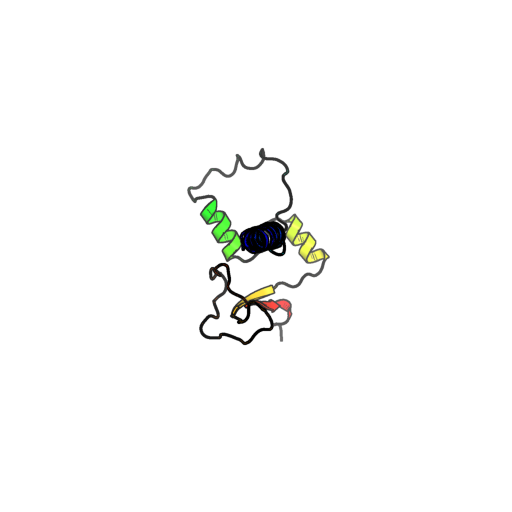ARG A N 1
ATOM 715 C CA . ARG A 1 91 ? 3.038 -8.675 -1.214 1.00 94.38 91 ARG A CA 1
ATOM 716 C C . ARG A 1 91 ? 3.630 -7.669 -2.193 1.00 94.38 91 ARG A C 1
ATOM 718 O O . ARG A 1 91 ? 2.904 -6.828 -2.718 1.00 94.38 91 ARG A O 1
ATOM 725 N N . GLN A 1 92 ? 4.924 -7.797 -2.468 1.00 94.69 92 GLN A N 1
ATOM 726 C CA . GLN A 1 92 ? 5.633 -6.933 -3.403 1.00 94.69 92 GLN A CA 1
ATOM 727 C C . GLN A 1 92 ? 5.383 -7.363 -4.852 1.00 94.69 92 GLN A C 1
ATOM 729 O O . GLN A 1 92 ? 5.432 -8.551 -5.204 1.00 94.69 92 GLN A O 1
ATOM 734 N N . THR A 1 93 ? 5.193 -6.370 -5.713 1.00 94.88 93 THR A N 1
ATOM 735 C CA . THR A 1 93 ? 5.091 -6.514 -7.164 1.00 94.88 93 THR A CA 1
ATOM 736 C C . THR A 1 93 ? 6.034 -5.557 -7.896 1.00 94.88 93 THR A C 1
ATOM 738 O O . THR A 1 93 ? 6.624 -4.638 -7.316 1.00 94.88 93 THR A O 1
ATOM 741 N N . ARG A 1 94 ? 6.233 -5.828 -9.189 1.00 90.19 94 ARG A N 1
ATOM 742 C CA . ARG A 1 94 ? 7.063 -5.036 -10.105 1.00 90.19 94 ARG A CA 1
ATOM 743 C C . ARG A 1 94 ? 6.237 -4.165 -11.047 1.00 90.19 94 ARG A C 1
ATOM 745 O O . ARG A 1 94 ? 5.012 -4.179 -11.019 1.00 90.19 94 ARG A O 1
ATOM 752 N N . ASP A 1 95 ? 6.946 -3.375 -11.850 1.00 89.06 95 ASP A N 1
ATOM 753 C CA . ASP A 1 95 ? 6.392 -2.564 -12.944 1.00 89.06 95 ASP A CA 1
ATOM 754 C C . ASP A 1 95 ? 5.405 -1.482 -12.494 1.00 89.06 95 ASP A C 1
ATOM 756 O O . ASP A 1 95 ? 4.511 -1.088 -13.237 1.00 89.06 95 ASP A O 1
ATOM 760 N N . CYS A 1 96 ? 5.577 -0.991 -11.261 1.00 89.00 96 CYS A N 1
ATOM 761 C CA . CYS A 1 96 ? 4.693 0.008 -10.658 1.00 89.00 96 CYS A CA 1
ATOM 762 C C . CYS A 1 96 ? 3.205 -0.409 -10.693 1.00 89.00 96 CYS A C 1
ATOM 764 O O . CYS A 1 96 ? 2.318 0.442 -10.701 1.00 89.00 96 CYS A O 1
ATOM 766 N N . SER A 1 97 ? 2.925 -1.716 -10.717 1.00 87.56 97 SER A N 1
ATOM 767 C CA . SER A 1 97 ? 1.573 -2.260 -10.800 1.00 87.56 97 SER A CA 1
ATOM 768 C C . SER A 1 97 ? 1.306 -3.269 -9.679 1.00 87.56 97 SER A C 1
ATOM 770 O O . SER A 1 97 ? 2.103 -4.195 -9.500 1.00 87.56 97 SER A O 1
ATOM 772 N N . PRO A 1 98 ? 0.177 -3.167 -8.950 1.00 87.06 98 PRO A N 1
ATOM 773 C CA . PRO A 1 98 ? -0.218 -4.163 -7.949 1.00 87.06 98 PRO A CA 1
ATOM 774 C C . PRO A 1 98 ? -0.536 -5.535 -8.567 1.00 87.06 98 PRO A C 1
ATOM 776 O O . PRO A 1 98 ? -0.437 -6.548 -7.880 1.00 87.06 98 PRO A O 1
ATOM 779 N N . ASP A 1 99 ? -0.858 -5.580 -9.863 1.00 90.12 99 ASP A N 1
ATOM 780 C CA . ASP A 1 99 ? -1.078 -6.816 -10.627 1.00 90.12 99 ASP A CA 1
ATOM 781 C C . ASP A 1 99 ? 0.194 -7.298 -11.346 1.00 90.12 99 ASP A C 1
ATOM 783 O O . ASP A 1 99 ? 0.179 -8.291 -12.076 1.00 90.12 99 ASP A O 1
ATOM 787 N N . GLY A 1 100 ? 1.308 -6.585 -11.161 1.00 90.69 100 GLY A N 1
ATOM 788 C CA . GLY A 1 100 ? 2.588 -6.906 -11.773 1.00 90.69 100 GLY A CA 1
ATOM 789 C C . GLY A 1 100 ? 3.205 -8.215 -11.259 1.00 90.69 100 GLY A C 1
ATOM 790 O O . GLY A 1 100 ? 2.725 -8.835 -10.299 1.00 90.69 100 GLY A O 1
ATOM 791 N N . PRO A 1 101 ? 4.326 -8.648 -11.862 1.00 95.25 101 PRO A N 1
ATOM 792 C CA . PRO A 1 101 ? 5.033 -9.850 -11.439 1.00 95.25 101 PRO A CA 1
ATOM 793 C C . PRO A 1 101 ? 5.426 -9.779 -9.959 1.00 95.25 101 PRO A C 1
ATOM 795 O O . PRO A 1 101 ? 5.976 -8.777 -9.497 1.00 95.25 101 PRO A O 1
ATOM 798 N N . ARG A 1 102 ? 5.176 -10.859 -9.208 1.00 94.25 102 ARG A N 1
ATOM 799 C CA . ARG A 1 102 ? 5.502 -10.924 -7.774 1.00 94.25 102 ARG A CA 1
ATOM 800 C C . ARG A 1 102 ? 7.017 -10.924 -7.546 1.00 94.25 102 ARG A C 1
ATOM 802 O O . ARG A 1 102 ? 7.752 -11.649 -8.218 1.00 94.25 102 ARG A O 1
ATOM 809 N N . GLU A 1 103 ? 7.468 -10.186 -6.535 1.00 94.69 103 GLU A N 1
ATOM 810 C CA . GLU A 1 103 ? 8.840 -10.217 -6.013 1.00 94.69 103 GLU A CA 1
ATOM 811 C C . GLU A 1 103 ? 8.868 -10.778 -4.587 1.00 94.69 103 GLU A C 1
ATOM 813 O O . GLU A 1 103 ? 9.019 -10.037 -3.622 1.00 94.69 103 GLU A O 1
ATOM 818 N N . SER A 1 104 ? 8.760 -12.100 -4.437 1.00 93.31 104 SER A N 1
ATOM 819 C CA . SER A 1 104 ? 8.647 -12.736 -3.112 1.00 93.31 104 SER A CA 1
ATOM 820 C C . SER A 1 104 ? 9.806 -12.432 -2.157 1.00 93.31 104 SER A C 1
ATOM 822 O O . SER A 1 104 ? 9.615 -12.419 -0.948 1.00 93.31 104 SER A O 1
ATOM 824 N N . ALA A 1 105 ? 11.002 -12.151 -2.683 1.00 93.94 105 ALA A N 1
ATOM 825 C CA . ALA A 1 105 ? 12.171 -11.779 -1.885 1.00 93.94 105 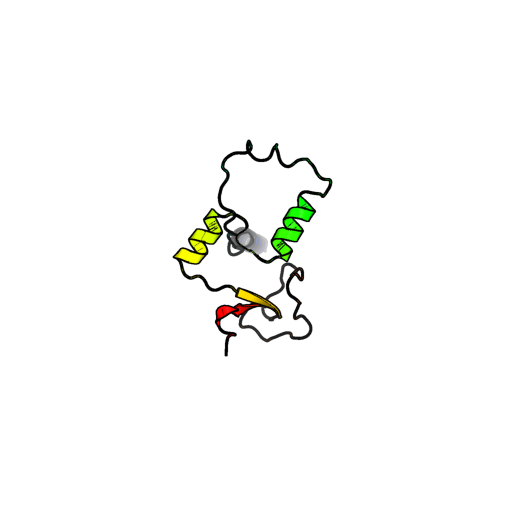ALA A CA 1
ATOM 826 C C . ALA A 1 105 ? 12.035 -10.416 -1.175 1.00 93.94 105 ALA A C 1
ATOM 828 O O . ALA A 1 105 ? 12.838 -10.105 -0.302 1.00 93.94 105 ALA A O 1
ATOM 829 N N . LYS A 1 106 ? 11.048 -9.602 -1.564 1.00 92.12 106 LYS A N 1
ATOM 830 C CA . LYS A 1 106 ? 10.765 -8.274 -1.004 1.00 92.12 106 LYS A CA 1
ATOM 831 C C . LYS A 1 106 ? 9.388 -8.201 -0.339 1.00 92.12 106 LYS A C 1
ATOM 833 O O . LYS A 1 106 ? 8.913 -7.111 -0.028 1.00 92.12 106 LYS A O 1
ATOM 838 N N . ASP A 1 107 ? 8.733 -9.342 -0.146 1.00 93.62 107 ASP A N 1
ATOM 839 C CA . ASP A 1 107 ? 7.531 -9.397 0.678 1.00 93.62 107 ASP A CA 1
ATOM 840 C C . ASP A 1 107 ? 7.894 -8.976 2.113 1.00 93.62 107 ASP A C 1
ATOM 842 O O . ASP A 1 107 ? 8.977 -9.288 2.614 1.00 93.62 107 ASP A O 1
ATOM 846 N N . MET A 1 108 ? 7.000 -8.241 2.771 1.00 90.50 108 MET A N 1
ATOM 847 C CA . MET A 1 108 ? 7.237 -7.719 4.122 1.00 90.50 108 MET A CA 1
ATOM 848 C C . MET A 1 108 ? 6.179 -8.234 5.091 1.00 90.50 108 MET A C 1
ATOM 850 O O . MET A 1 108 ? 5.080 -8.641 4.707 1.00 90.50 108 MET A O 1
ATOM 854 N N . ASN A 1 109 ? 6.518 -8.220 6.375 1.00 89.00 109 ASN A N 1
ATOM 855 C CA . ASN A 1 109 ? 5.563 -8.507 7.434 1.00 89.00 109 ASN A CA 1
ATOM 856 C C . ASN A 1 109 ? 4.585 -7.336 7.630 1.00 89.00 109 ASN A C 1
ATOM 858 O O . ASN A 1 109 ? 4.753 -6.233 7.105 1.00 89.00 109 ASN A O 1
ATOM 862 N N . CYS A 1 110 ? 3.532 -7.596 8.397 1.00 85.94 110 CYS A N 1
ATOM 863 C CA . CYS A 1 110 ? 2.618 -6.553 8.837 1.00 85.94 110 CYS A CA 1
ATOM 864 C C . CYS A 1 110 ? 3.366 -5.532 9.703 1.00 85.94 110 CYS A C 1
ATOM 866 O O . CYS A 1 110 ? 4.086 -5.918 10.621 1.00 85.94 110 CYS A O 1
ATOM 868 N N . GLY A 1 111 ? 3.201 -4.243 9.397 1.00 80.38 111 GLY A N 1
ATOM 8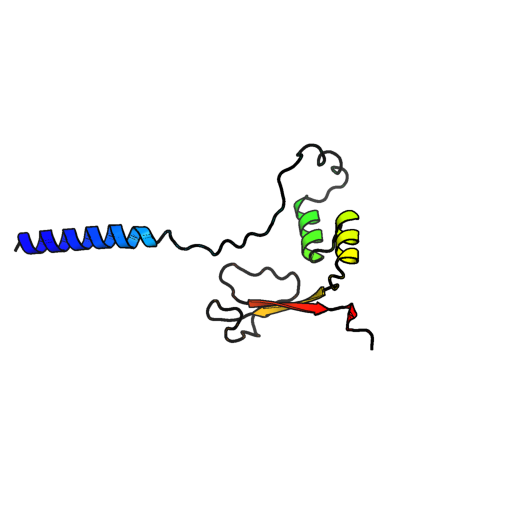69 C CA . GLY A 1 111 ? 3.911 -3.149 10.070 1.00 80.38 111 GLY A CA 1
ATOM 870 C C . GLY A 1 111 ? 5.264 -2.781 9.447 1.00 80.38 111 GLY A C 1
ATOM 871 O O . GLY A 1 111 ? 5.881 -1.814 9.887 1.00 80.38 111 GLY A O 1
ATOM 872 N N . GLY A 1 112 ? 5.716 -3.500 8.413 1.00 80.88 112 GLY A N 1
ATOM 873 C CA . GLY A 1 112 ? 6.896 -3.118 7.640 1.00 80.88 112 GLY A CA 1
ATOM 874 C C . GLY A 1 112 ? 6.709 -1.775 6.926 1.00 80.88 112 GLY A C 1
ATOM 875 O O . GLY A 1 112 ? 5.656 -1.506 6.345 1.00 80.88 112 GLY A O 1
ATOM 876 N N . ILE A 1 113 ? 7.741 -0.928 6.954 1.00 84.56 113 ILE A N 1
ATOM 877 C CA . ILE A 1 113 ? 7.730 0.365 6.260 1.00 84.56 113 ILE A CA 1
ATOM 878 C C . ILE A 1 113 ? 7.980 0.129 4.770 1.00 84.56 113 ILE A C 1
ATOM 880 O O . ILE A 1 113 ? 9.060 -0.303 4.367 1.00 84.56 113 ILE A O 1
ATOM 884 N N . VAL A 1 114 ? 6.982 0.447 3.946 1.00 86.19 114 VAL A N 1
ATOM 885 C CA . VAL A 1 114 ? 7.087 0.379 2.486 1.00 86.19 114 VAL A CA 1
ATOM 886 C C . VAL A 1 114 ? 7.656 1.693 1.960 1.00 86.19 114 VAL A C 1
ATOM 888 O O . VAL A 1 114 ? 7.044 2.751 2.104 1.00 86.19 114 VAL A O 1
ATOM 891 N N . ASN A 1 115 ? 8.834 1.634 1.342 1.00 84.00 115 ASN A N 1
ATOM 892 C CA . ASN A 1 115 ? 9.474 2.818 0.774 1.00 84.00 115 ASN A CA 1
ATOM 893 C C . ASN A 1 115 ? 8.706 3.351 -0.444 1.00 84.00 115 ASN A C 1
ATOM 895 O O . ASN A 1 115 ? 8.150 2.588 -1.238 1.00 84.00 115 ASN A O 1
ATOM 899 N N . ALA A 1 116 ? 8.737 4.672 -0.628 1.00 82.75 116 ALA A N 1
ATOM 900 C CA . ALA A 1 116 ? 8.172 5.309 -1.811 1.00 82.75 116 ALA A CA 1
ATOM 901 C C . ALA A 1 116 ? 8.805 4.742 -3.096 1.00 82.75 116 ALA A C 1
ATOM 903 O O . ALA A 1 116 ? 10.018 4.547 -3.175 1.00 82.75 116 ALA A O 1
ATOM 904 N N . GLY A 1 117 ? 7.969 4.472 -4.100 1.00 85.19 117 GLY A N 1
ATOM 905 C CA . GLY A 1 117 ? 8.383 3.841 -5.357 1.00 85.19 117 GLY A CA 1
ATOM 906 C C . GLY A 1 117 ? 8.316 2.309 -5.357 1.00 85.19 117 GLY A C 1
ATOM 907 O O . GLY A 1 117 ? 8.486 1.703 -6.413 1.00 85.19 117 GLY A O 1
ATOM 908 N N . ALA A 1 118 ? 8.024 1.668 -4.222 1.00 87.31 118 ALA A N 1
ATOM 909 C CA . ALA A 1 118 ? 7.659 0.255 -4.199 1.00 87.31 118 ALA A CA 1
ATOM 910 C C . ALA A 1 118 ? 6.215 0.052 -4.696 1.00 87.31 118 ALA A C 1
ATOM 912 O O . ALA A 1 118 ? 5.339 0.880 -4.449 1.00 87.31 118 ALA A O 1
ATOM 913 N N . SER A 1 119 ? 5.964 -1.069 -5.377 1.00 92.50 119 SER A N 1
ATOM 914 C CA . SER A 1 119 ? 4.626 -1.487 -5.800 1.00 92.50 119 SER A CA 1
ATOM 915 C C . SER A 1 119 ? 4.226 -2.794 -5.126 1.00 92.50 119 SER A C 1
ATOM 917 O O . SER A 1 119 ? 5.069 -3.654 -4.879 1.00 92.50 119 SER A O 1
ATOM 919 N N . GLY A 1 120 ? 2.952 -2.929 -4.784 1.00 92.75 120 GLY A N 1
ATOM 920 C CA . GLY A 1 120 ? 2.437 -4.105 -4.100 1.00 92.75 120 GLY A CA 1
ATOM 921 C C . GLY A 1 120 ? 1.132 -3.819 -3.377 1.00 92.75 120 GLY A C 1
ATOM 922 O O . GLY A 1 120 ? 0.508 -2.776 -3.580 1.00 92.75 120 GLY A O 1
ATOM 923 N N . PHE A 1 121 ? 0.718 -4.760 -2.535 1.00 91.94 121 PHE A N 1
ATOM 924 C CA . PHE A 1 121 ? -0.514 -4.649 -1.761 1.00 91.94 121 PHE A CA 1
ATOM 925 C C . PHE A 1 121 ? -0.454 -5.427 -0.444 1.00 91.94 121 PHE A C 1
ATOM 927 O O . PHE A 1 121 ? 0.259 -6.425 -0.312 1.00 91.94 121 PHE A O 1
ATOM 934 N N . CYS A 1 122 ? -1.246 -4.987 0.536 1.00 91.31 122 CYS A N 1
ATOM 935 C CA . CYS A 1 122 ? -1.429 -5.698 1.798 1.00 91.31 122 CYS A CA 1
ATOM 936 C C . CYS A 1 122 ? -2.418 -6.853 1.625 1.00 91.31 122 CYS A C 1
ATOM 938 O O . CYS A 1 122 ? -3.554 -6.662 1.192 1.00 91.31 122 CYS A O 1
ATOM 940 N N . LEU A 1 123 ? -2.000 -8.052 2.015 1.00 90.31 123 LEU A N 1
ATOM 941 C CA . LEU A 1 123 ? -2.869 -9.211 2.138 1.00 90.31 123 LEU A CA 1
ATOM 942 C C . LEU A 1 123 ? -3.572 -9.168 3.491 1.00 90.31 123 LEU A C 1
ATOM 944 O O . LEU A 1 123 ? -2.922 -9.123 4.537 1.00 90.31 123 LEU A O 1
ATOM 948 N N . LEU A 1 124 ? -4.899 -9.215 3.454 1.00 89.00 124 LEU A N 1
ATOM 949 C CA . LEU A 1 124 ? -5.763 -9.237 4.626 1.00 89.00 124 LEU A CA 1
ATOM 950 C C . LEU A 1 124 ? -6.524 -10.566 4.692 1.00 89.00 124 LEU A C 1
ATOM 952 O O . LEU A 1 124 ? -6.878 -11.148 3.665 1.00 89.00 124 LEU A O 1
ATOM 956 N N . ARG A 1 125 ? -6.778 -11.042 5.907 1.00 86.25 125 ARG A N 1
ATOM 957 C CA . ARG A 1 125 ? -7.601 -12.210 6.219 1.00 86.25 125 ARG A CA 1
ATOM 958 C C . ARG A 1 125 ? -8.800 -11.758 7.036 1.00 86.25 125 ARG A C 1
ATOM 960 O O . ARG A 1 125 ? -8.634 -11.008 7.982 1.00 86.25 125 ARG A O 1
ATOM 967 N N . ASP A 1 126 ? -9.976 -12.253 6.690 1.00 85.25 126 ASP A N 1
ATOM 968 C CA . ASP A 1 126 ? -11.189 -12.099 7.494 1.00 85.25 126 ASP A CA 1
ATOM 969 C C . ASP A 1 126 ? -11.157 -13.083 8.675 1.00 85.25 126 ASP A C 1
ATOM 971 O O . ASP A 1 126 ? -11.046 -14.296 8.467 1.00 85.25 126 ASP A O 1
ATOM 975 N N . GLU A 1 127 ? -11.223 -12.572 9.902 1.00 74.75 127 GLU A N 1
ATOM 976 C CA . GLU A 1 127 ? -11.191 -13.388 11.121 1.00 74.75 127 GLU A CA 1
ATOM 977 C C . GLU A 1 127 ? -12.505 -14.145 11.351 1.00 74.75 127 GLU A C 1
ATOM 979 O O . GLU A 1 127 ? -12.504 -15.274 11.848 1.00 74.75 127 GLU A O 1
ATOM 984 N N . THR A 1 128 ? -13.635 -13.587 10.913 1.00 68.50 128 THR A N 1
ATOM 985 C CA . THR A 1 128 ? -14.961 -14.189 11.134 1.00 68.50 128 THR A CA 1
ATOM 986 C C . THR A 1 128 ? -15.168 -15.468 10.320 1.00 68.50 128 THR A C 1
ATOM 988 O O . THR A 1 128 ? -15.935 -16.349 10.706 1.00 68.50 128 THR A O 1
ATOM 991 N N . ARG A 1 129 ? -14.427 -15.623 9.216 1.00 61.41 129 ARG A N 1
ATOM 992 C CA . ARG A 1 129 ? -14.468 -16.808 8.345 1.00 61.41 129 ARG A CA 1
ATOM 993 C C . ARG A 1 129 ? -13.608 -17.981 8.817 1.00 61.41 129 ARG A C 1
ATOM 995 O O . ARG A 1 129 ? -13.626 -19.021 8.161 1.00 61.41 129 ARG A O 1
ATOM 1002 N N . ASN A 1 130 ? -12.868 -17.845 9.920 1.00 55.69 130 ASN A N 1
ATOM 1003 C CA . ASN A 1 130 ? -11.975 -18.896 10.421 1.00 55.69 130 ASN A CA 1
ATOM 1004 C C . ASN A 1 130 ? -12.604 -19.787 11.515 1.00 55.69 130 ASN A C 1
ATOM 1006 O O . ASN A 1 130 ? -11.903 -20.574 12.144 1.00 55.69 130 ASN A O 1
ATOM 1010 N N . VAL A 1 131 ? -13.921 -19.688 11.734 1.00 52.06 131 VAL A N 1
ATOM 1011 C CA . VAL A 1 131 ? -14.682 -20.628 12.570 1.00 52.06 131 VAL A CA 1
ATOM 1012 C C . VAL A 1 131 ? -15.155 -21.784 11.685 1.00 52.06 131 VAL A C 1
ATOM 1014 O O . VAL A 1 131 ? -16.169 -21.674 10.995 1.00 52.06 131 VAL A O 1
ATOM 1017 N N . ARG A 1 132 ? -14.402 -22.883 11.661 1.00 41.47 132 ARG A N 1
ATOM 1018 C CA . ARG A 1 132 ? -14.865 -24.171 11.135 1.00 41.47 132 ARG A CA 1
ATOM 1019 C C . ARG A 1 132 ? -14.469 -25.286 12.087 1.00 41.47 132 ARG A C 1
ATOM 1021 O O . ARG A 1 132 ? -13.320 -25.238 12.574 1.00 41.47 132 ARG A O 1
#